Protein AF-A0A379W0C8-F1 (afdb_monomer_lite)

Foldseek 3Di:
DWKFWDQDDPDDDDDPGDIDDDDPPDDDDDDDDDPPPDDDDQQAKDKGKTKIKAFDDPPDPPVPDDDDPDDGDIDIDIDIDIDHHPPLDPCQVVQVVQKDWDWDQDPNDTDIDIAGPGRYKDFDQKDWDDDDNDIDIDGDGDIHD

Radius of gyration: 22.34 Å; chains: 1; bounding box: 50×45×58 Å

Secondary structure (DSSP, 8-state):
-EEEE----SS-------EEEPPTT----------S-SPPPSSS-EEEEEEEEEEPPPPP--TT-TT-------EEEEEEEEE--TTS-S-GGGGGGG-EEEEEEETTEEEEEEE--SSS-EE-SEEEEEETTEEEEEE---EE-

InterPro domains:
  IPR001829 Pili assembly chaperone, bacterial [PR00969] (41-58)
  IPR001829 Pili assembly chaperone, bacterial [PR00969] (70-85)
  IPR001829 Pili assembly chaperone, bacterial [PR00969] (109-124)
  IPR008962 PapD-like superfamily [SSF49354] (24-88)
  IPR013783 Immunoglobulin-like fold [G3DSA:2.60.40.10] (14-85)
  IPR013783 Immunoglobulin-like fold [G3DSA:2.60.40.10] (91-143)
  IPR016147 Pili assembly chaperone, N-terminal [PF00345] (24-88)
  IPR016148 Pili assembly chaperone, C-terminal [PF02753] (114-138)
  IPR018046 Pili assembly chaperone, conserved site [PS00635] (40-57)
  IPR036316 Pili assembly chaperone, C-terminal domain superfamily [SSF49584] (82-133)
  IPR050643 Periplasmic Pilus Chaperone [PTHR30251] (24-136)

pLDDT: mean 76.85, std 18.23, range [27.08, 96.25]

Sequence (145 aa):
MIIRNLVQLRYHLTPLRRFLVSIPKKGQTIKIMYTGSQTLPSDRESVFWFNVLEVPPKANKNENSAAQNTLQLAFRTRIKLFYRPQGLGDLAGEAPAKLTWRMKHEQGKSVVTVNNPTPYFVSFNSIELESTGKNISSTVKWLLR

Organism: Salmonella enterica I (NCBI:txid59201)

Structure (mmCIF, N/CA/C/O backbone):
data_AF-A0A379W0C8-F1
#
_entry.id   AF-A0A379W0C8-F1
#
loop_
_atom_site.group_PDB
_atom_site.id
_atom_site.type_symbol
_atom_site.label_atom_id
_atom_site.label_alt_id
_atom_site.label_comp_id
_atom_site.label_asym_id
_atom_site.label_entity_id
_atom_site.label_seq_id
_atom_site.pdbx_PDB_ins_code
_atom_site.Cartn_x
_atom_site.Cartn_y
_atom_site.Cartn_z
_atom_site.occupancy
_atom_site.B_iso_or_equiv
_atom_site.auth_seq_id
_atom_site.auth_comp_id
_atom_site.auth_asym_id
_atom_site.auth_atom_id
_atom_site.pdbx_PDB_model_num
ATOM 1 N N . MET A 1 1 ? 16.537 6.573 -23.122 1.00 47.91 1 MET A N 1
ATOM 2 C CA . MET A 1 1 ? 15.987 6.682 -21.754 1.00 47.91 1 MET A CA 1
ATOM 3 C C . MET A 1 1 ? 16.280 5.379 -21.035 1.00 47.91 1 MET A C 1
ATOM 5 O O . MET A 1 1 ? 15.886 4.332 -21.537 1.00 47.91 1 MET A O 1
ATOM 9 N N . ILE A 1 2 ? 17.065 5.421 -19.958 1.00 41.88 2 ILE A N 1
ATOM 10 C CA . ILE A 1 2 ? 17.495 4.213 -19.240 1.00 41.88 2 ILE A CA 1
ATOM 11 C C . ILE A 1 2 ? 16.625 4.065 -17.995 1.00 41.88 2 ILE A C 1
ATOM 13 O O . ILE A 1 2 ? 16.642 4.943 -17.133 1.00 41.88 2 ILE A O 1
ATOM 17 N N . ILE A 1 3 ? 15.889 2.958 -17.901 1.00 38.22 3 ILE A N 1
ATOM 18 C CA . ILE A 1 3 ? 15.099 2.604 -16.723 1.00 38.22 3 ILE A CA 1
ATOM 19 C C . ILE A 1 3 ? 15.970 1.765 -15.790 1.00 38.22 3 ILE A C 1
ATOM 21 O O . ILE A 1 3 ? 16.458 0.689 -16.151 1.00 38.22 3 ILE A O 1
ATOM 25 N N . ARG A 1 4 ? 16.174 2.271 -14.573 1.00 39.81 4 ARG A N 1
ATOM 26 C CA . ARG A 1 4 ? 16.800 1.540 -13.470 1.00 39.81 4 ARG A CA 1
ATOM 27 C C . ARG A 1 4 ? 15.706 0.912 -12.610 1.00 39.81 4 ARG A C 1
ATOM 29 O O . ARG A 1 4 ? 14.975 1.633 -11.935 1.00 39.81 4 ARG A O 1
ATOM 36 N N . ASN A 1 5 ? 15.641 -0.418 -12.609 1.00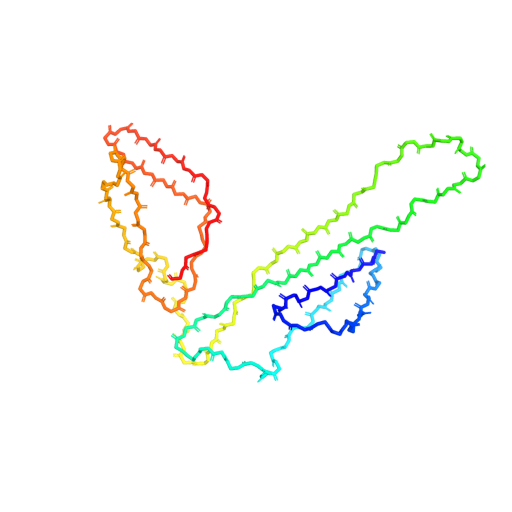 36.88 5 ASN A N 1
ATOM 37 C CA . ASN A 1 5 ? 14.847 -1.191 -11.656 1.00 36.88 5 ASN A CA 1
ATOM 38 C C . ASN A 1 5 ? 15.698 -1.466 -10.412 1.00 36.88 5 ASN A C 1
ATOM 40 O O . ASN A 1 5 ? 16.685 -2.195 -10.477 1.00 36.88 5 ASN A O 1
ATOM 44 N N . LEU A 1 6 ? 15.331 -0.863 -9.282 1.00 38.38 6 LEU A N 1
ATOM 45 C CA . LEU A 1 6 ? 15.904 -1.177 -7.971 1.00 38.38 6 LEU A CA 1
ATOM 46 C C . LEU A 1 6 ? 14.778 -1.697 -7.078 1.00 38.38 6 LEU A C 1
ATOM 48 O O . LEU A 1 6 ? 14.066 -0.928 -6.435 1.00 38.38 6 LEU A O 1
ATOM 52 N N . VAL A 1 7 ? 14.615 -3.016 -7.029 1.00 39.41 7 VAL A N 1
ATOM 53 C CA . VAL A 1 7 ? 13.905 -3.652 -5.917 1.00 39.41 7 VAL A CA 1
ATOM 54 C C . VAL A 1 7 ? 14.900 -3.689 -4.765 1.00 39.41 7 VAL A C 1
ATOM 56 O O . VAL A 1 7 ? 15.760 -4.559 -4.693 1.00 39.41 7 VAL A O 1
ATOM 59 N N . GLN A 1 8 ? 14.852 -2.672 -3.909 1.00 29.88 8 GLN A N 1
ATOM 60 C CA . GLN A 1 8 ? 15.663 -2.646 -2.699 1.00 29.88 8 GLN A CA 1
ATOM 61 C C . GLN A 1 8 ? 14.911 -3.416 -1.615 1.00 29.88 8 GLN A C 1
ATOM 63 O O . GLN A 1 8 ? 14.164 -2.838 -0.827 1.00 29.88 8 GLN A O 1
ATOM 68 N N . LEU A 1 9 ? 15.099 -4.735 -1.604 1.00 33.84 9 LEU A N 1
ATOM 69 C CA . LEU A 1 9 ? 14.974 -5.492 -0.369 1.00 33.84 9 LEU A CA 1
ATOM 70 C C . LEU A 1 9 ? 16.134 -5.063 0.533 1.00 33.84 9 LEU A C 1
ATOM 72 O O . LEU A 1 9 ? 17.265 -4.849 0.087 1.00 33.84 9 LEU A O 1
ATOM 76 N N . ARG A 1 10 ? 15.821 -4.836 1.806 1.00 35.09 10 ARG A N 1
ATOM 77 C CA . ARG A 1 10 ? 16.838 -4.701 2.847 1.00 35.09 10 ARG A CA 1
ATOM 78 C C . ARG A 1 10 ? 17.634 -6.025 2.842 1.00 35.09 10 ARG A C 1
ATOM 80 O O . ARG A 1 10 ? 17.020 -7.059 2.625 1.00 35.09 10 ARG A O 1
ATOM 87 N N . TYR A 1 11 ? 18.950 -5.925 3.057 1.00 34.91 11 TYR A N 1
ATOM 88 C CA . TYR A 1 11 ? 20.005 -6.962 3.127 1.00 34.91 11 TYR A CA 1
ATOM 89 C C . TYR A 1 11 ? 20.475 -7.677 1.826 1.00 34.91 11 TYR A C 1
ATOM 91 O O . TYR A 1 11 ? 19.735 -8.356 1.129 1.00 34.91 11 TYR A O 1
ATOM 99 N N . HIS A 1 12 ? 21.790 -7.514 1.606 1.00 28.47 12 HIS A N 1
ATOM 100 C CA . HIS A 1 12 ? 22.752 -8.101 0.657 1.00 28.47 12 HIS A CA 1
ATOM 101 C C . HIS A 1 12 ? 22.736 -7.712 -0.837 1.00 28.47 12 HIS A C 1
ATOM 103 O O . HIS A 1 12 ? 21.896 -8.087 -1.647 1.00 28.47 12 HIS A O 1
ATOM 109 N N . LEU A 1 13 ? 23.778 -6.938 -1.174 1.00 33.19 13 LEU A N 1
ATOM 110 C CA . LEU A 1 13 ? 24.184 -6.470 -2.491 1.00 33.19 13 LEU A CA 1
ATOM 111 C C . LEU A 1 13 ? 24.828 -7.596 -3.306 1.00 33.19 13 LEU A C 1
ATOM 113 O O . LEU A 1 13 ? 25.965 -7.988 -3.060 1.00 33.19 13 LEU A O 1
ATOM 117 N N . THR A 1 14 ? 24.171 -7.988 -4.387 1.00 27.08 14 THR A N 1
ATOM 118 C CA . THR A 1 14 ? 24.875 -8.319 -5.631 1.00 27.08 14 THR A CA 1
ATOM 119 C C . THR A 1 14 ? 24.006 -7.804 -6.772 1.00 27.08 14 THR A C 1
ATOM 121 O O . THR A 1 14 ? 22.930 -8.349 -7.016 1.00 27.08 14 THR A O 1
ATOM 124 N N . PRO A 1 15 ? 24.351 -6.680 -7.425 1.00 39.81 15 PRO A N 1
ATOM 125 C CA . PRO A 1 15 ? 23.418 -6.075 -8.351 1.00 39.81 15 PRO A CA 1
ATOM 126 C C . PRO A 1 15 ? 23.540 -6.764 -9.712 1.00 39.81 15 PRO A C 1
ATOM 128 O O . PRO A 1 15 ? 24.427 -6.440 -10.498 1.00 39.81 15 PRO A O 1
ATOM 131 N N . LEU A 1 16 ? 22.588 -7.637 -10.049 1.00 38.41 16 LEU A N 1
ATOM 132 C CA . LEU A 1 16 ? 22.249 -7.872 -11.453 1.00 38.41 16 LEU A CA 1
ATOM 133 C C . LEU A 1 16 ? 21.606 -6.581 -11.987 1.00 38.41 16 LEU A C 1
ATOM 135 O O . LEU A 1 16 ? 20.387 -6.413 -11.976 1.00 38.41 16 LEU A O 1
ATOM 139 N N . ARG A 1 17 ? 22.430 -5.605 -12.392 1.00 47.16 17 ARG A N 1
ATOM 140 C CA . ARG A 1 17 ? 21.962 -4.340 -12.981 1.00 47.16 17 ARG A CA 1
ATOM 141 C C . ARG A 1 17 ? 21.433 -4.599 -14.391 1.00 47.16 17 ARG A C 1
ATOM 143 O O . ARG A 1 17 ? 22.137 -4.385 -15.373 1.00 47.16 17 ARG A O 1
ATOM 150 N N . ARG A 1 18 ? 20.183 -5.046 -14.511 1.00 53.00 18 ARG A N 1
ATOM 151 C CA . ARG A 1 18 ? 19.494 -5.083 -15.80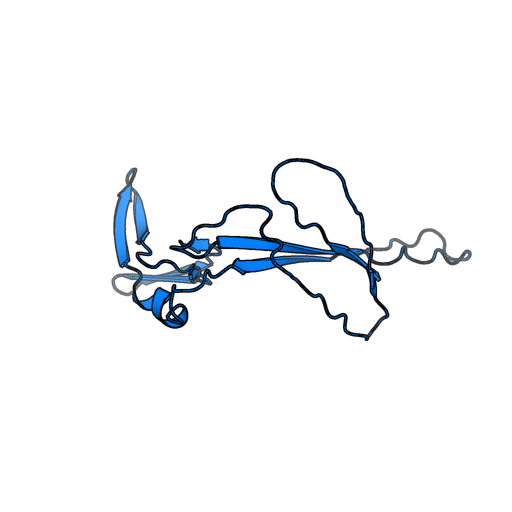6 1.00 53.00 18 ARG A CA 1
ATOM 152 C C . ARG A 1 18 ? 18.987 -3.674 -16.119 1.00 53.00 18 ARG A C 1
ATOM 154 O O . ARG A 1 18 ? 18.016 -3.207 -15.528 1.00 53.00 18 ARG A O 1
ATOM 161 N N . PHE A 1 19 ? 19.671 -2.985 -17.024 1.00 56.25 19 PHE A N 1
ATOM 162 C CA . PHE A 1 19 ? 19.196 -1.725 -17.587 1.00 56.25 19 PHE A CA 1
ATOM 163 C C . PHE A 1 19 ? 18.216 -2.023 -18.720 1.00 56.25 19 PHE A C 1
ATOM 165 O O . PHE A 1 19 ? 18.514 -2.833 -19.596 1.00 56.25 19 PHE A O 1
ATOM 172 N N . LEU A 1 20 ? 17.056 -1.369 -18.703 1.00 60.91 20 LEU A N 1
ATOM 173 C CA . LEU A 1 20 ? 16.136 -1.387 -19.836 1.00 60.91 20 LEU A CA 1
ATOM 174 C C . LEU A 1 20 ? 16.283 -0.074 -20.603 1.00 60.91 20 LEU A C 1
ATOM 176 O O . LEU A 1 20 ? 16.238 1.008 -20.013 1.00 60.91 20 LEU A O 1
ATOM 180 N N . VAL A 1 21 ? 16.491 -0.174 -21.914 1.00 62.09 21 VAL A N 1
ATOM 181 C CA . VAL A 1 21 ? 16.510 0.978 -22.818 1.00 62.09 21 VAL A CA 1
ATOM 182 C C . VAL A 1 21 ? 15.110 1.124 -23.400 1.00 62.09 21 VAL A C 1
ATOM 184 O O . VAL A 1 21 ? 14.641 0.239 -24.112 1.00 62.09 21 VAL A O 1
ATOM 187 N N . SER A 1 22 ? 14.439 2.226 -23.072 1.00 61.94 22 SER A N 1
ATOM 188 C CA . SER A 1 22 ? 13.130 2.560 -23.634 1.00 6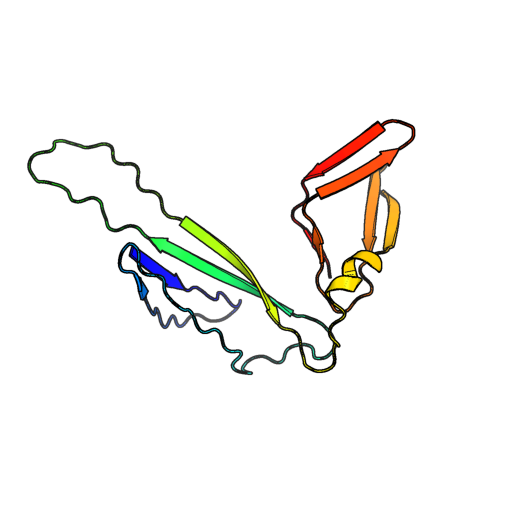1.94 22 SER A CA 1
ATOM 189 C C . SER A 1 22 ? 13.281 3.397 -24.907 1.00 61.94 22 SER A C 1
ATOM 191 O O . SER A 1 22 ? 14.131 4.297 -24.974 1.00 61.94 22 SER A O 1
ATOM 193 N N . ILE A 1 23 ? 12.446 3.087 -25.904 1.00 67.06 23 ILE A N 1
ATOM 194 C CA . ILE A 1 23 ? 12.313 3.826 -27.164 1.00 67.06 23 ILE A CA 1
ATOM 195 C C . ILE A 1 23 ? 11.228 4.896 -26.964 1.00 67.06 23 ILE A C 1
ATOM 197 O O . ILE A 1 23 ? 10.144 4.563 -26.478 1.00 67.06 23 ILE A O 1
ATOM 201 N N . PRO A 1 24 ? 11.468 6.164 -27.347 1.00 64.12 24 PRO A N 1
ATOM 202 C CA . PRO A 1 24 ? 10.473 7.224 -27.219 1.00 64.12 24 PRO A CA 1
ATOM 203 C C . PRO A 1 24 ? 9.121 6.824 -27.821 1.00 64.12 24 PRO A C 1
ATOM 205 O O . PRO A 1 24 ? 9.068 6.253 -28.909 1.00 64.12 24 PRO A O 1
ATOM 208 N N . LYS A 1 25 ? 8.030 7.145 -27.114 1.00 67.56 25 LYS A N 1
ATOM 209 C CA . LYS A 1 25 ? 6.638 6.860 -27.517 1.00 67.56 25 LYS A CA 1
ATOM 210 C C . LYS A 1 25 ? 6.276 5.370 -27.644 1.00 67.56 25 LYS A C 1
ATOM 212 O O . LYS A 1 25 ? 5.197 5.058 -28.137 1.00 67.56 25 LYS A O 1
ATOM 217 N N . LYS A 1 26 ? 7.123 4.447 -27.172 1.00 74.06 26 LYS A N 1
ATOM 218 C CA . LYS A 1 26 ? 6.762 3.033 -27.009 1.00 74.06 26 LYS A CA 1
ATOM 219 C C . LYS A 1 26 ? 6.587 2.703 -25.530 1.00 74.06 26 LYS A C 1
ATOM 221 O O . LYS A 1 26 ? 7.470 2.966 -24.718 1.00 74.06 26 LYS A O 1
ATOM 226 N N . GLY A 1 27 ? 5.441 2.116 -25.191 1.00 72.19 27 GLY A N 1
ATOM 227 C CA . GLY A 1 27 ? 5.221 1.532 -23.871 1.00 72.19 27 GLY A CA 1
ATOM 228 C C . GLY A 1 27 ? 6.151 0.339 -23.642 1.00 72.19 27 GLY A C 1
ATOM 229 O O . GLY A 1 27 ? 6.514 -0.365 -24.585 1.00 72.19 27 GLY A O 1
ATOM 230 N N . GLN A 1 28 ? 6.535 0.110 -22.387 1.00 76.19 28 GLN A N 1
ATOM 231 C CA . GLN A 1 28 ? 7.312 -1.059 -21.988 1.00 76.19 28 GLN A CA 1
ATOM 232 C C . GLN A 1 28 ? 6.540 -1.858 -20.943 1.00 76.19 28 GLN A C 1
ATOM 234 O O . GLN A 1 28 ? 6.187 -1.335 -19.888 1.00 76.19 28 GLN A O 1
ATOM 239 N N . THR A 1 29 ? 6.307 -3.137 -21.228 1.00 82.19 29 THR A N 1
ATOM 240 C CA . THR A 1 29 ? 5.671 -4.056 -20.282 1.00 82.19 29 THR A CA 1
ATOM 241 C C . THR A 1 29 ? 6.703 -4.581 -19.294 1.00 82.19 29 THR A C 1
ATOM 243 O O . THR A 1 29 ? 7.755 -5.089 -19.686 1.00 82.19 29 THR A O 1
ATOM 246 N N . ILE A 1 30 ? 6.390 -4.484 -18.003 1.00 83.88 30 ILE A N 1
ATOM 247 C CA . ILE A 1 30 ? 7.219 -5.001 -16.914 1.00 83.88 30 ILE A CA 1
ATOM 248 C C . ILE A 1 30 ? 6.476 -6.172 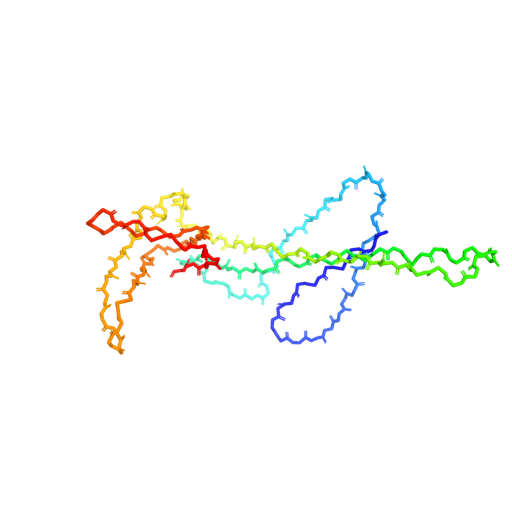-16.275 1.00 83.88 30 ILE A C 1
ATOM 250 O O . ILE A 1 30 ? 5.360 -6.008 -15.789 1.00 83.88 30 ILE A O 1
ATOM 254 N N . LYS A 1 31 ? 7.098 -7.356 -16.268 1.00 84.94 31 LYS A N 1
ATOM 255 C CA . LYS A 1 31 ? 6.567 -8.537 -15.580 1.00 84.94 31 LYS A CA 1
ATOM 256 C C . LYS A 1 31 ? 7.188 -8.632 -14.191 1.00 84.94 31 LYS A C 1
ATOM 258 O O . LYS A 1 31 ? 8.408 -8.688 -14.060 1.00 84.94 31 LYS A O 1
ATOM 263 N N . ILE A 1 32 ? 6.341 -8.666 -13.169 1.00 85.50 32 ILE A N 1
ATOM 264 C CA . ILE A 1 32 ? 6.740 -8.831 -11.771 1.00 85.50 32 ILE A CA 1
ATOM 265 C C . ILE A 1 32 ? 6.247 -10.205 -11.323 1.00 85.50 32 ILE A C 1
ATOM 267 O O . ILE A 1 32 ? 5.091 -10.550 -11.553 1.00 85.50 32 ILE A O 1
ATOM 271 N N . MET A 1 33 ? 7.129 -11.001 -10.722 1.00 86.44 33 MET A N 1
ATOM 272 C CA . MET A 1 33 ? 6.806 -12.335 -10.217 1.00 86.44 33 MET A CA 1
ATOM 273 C C . MET A 1 33 ? 7.374 -12.489 -8.814 1.00 86.44 33 MET A C 1
ATOM 275 O O . MET A 1 33 ? 8.511 -12.096 -8.554 1.00 86.44 33 MET A O 1
ATOM 279 N N . TYR A 1 34 ? 6.578 -13.067 -7.924 1.00 84.88 34 TYR A N 1
ATOM 280 C CA . TYR A 1 34 ? 7.045 -13.487 -6.615 1.00 84.88 34 TYR A CA 1
ATOM 281 C C . TYR A 1 34 ? 7.795 -14.816 -6.755 1.00 84.88 34 TYR A C 1
ATOM 283 O O . TYR A 1 34 ? 7.269 -15.770 -7.321 1.00 84.88 34 TYR A O 1
ATOM 291 N N . THR A 1 35 ? 9.038 -14.860 -6.278 1.00 86.44 35 THR A N 1
ATOM 292 C CA . THR A 1 35 ? 9.956 -15.998 -6.458 1.00 86.44 35 THR A CA 1
ATOM 293 C C . THR A 1 35 ? 9.969 -16.968 -5.279 1.00 86.44 35 THR A C 1
ATOM 295 O O . THR A 1 35 ? 10.707 -17.946 -5.319 1.00 86.44 35 THR A O 1
ATOM 298 N N . GLY A 1 36 ? 9.206 -16.703 -4.212 1.00 83.00 36 GLY A N 1
ATOM 299 C CA . GLY A 1 36 ? 9.165 -17.570 -3.028 1.00 83.00 36 GLY A CA 1
ATOM 300 C C . GLY A 1 36 ? 10.435 -17.560 -2.168 1.00 83.00 36 GLY A C 1
ATOM 301 O O . GLY A 1 36 ? 10.534 -18.350 -1.239 1.00 83.00 36 GLY A O 1
ATOM 302 N N . SER A 1 37 ? 11.404 -16.676 -2.437 1.00 81.81 37 SER A N 1
ATOM 303 C CA . SER A 1 37 ? 12.690 -16.646 -1.719 1.00 81.81 37 SER A CA 1
ATOM 304 C C . SER A 1 37 ? 12.593 -16.167 -0.267 1.00 81.81 37 SER A C 1
ATOM 306 O O . SER A 1 37 ? 13.539 -16.332 0.495 1.00 81.81 37 SER A O 1
ATOM 308 N N . GLN A 1 38 ? 11.482 -15.535 0.111 1.00 84.81 38 GLN A N 1
ATOM 309 C CA . GLN A 1 38 ? 11.215 -15.066 1.466 1.00 84.81 38 GLN A CA 1
ATOM 310 C C . GLN A 1 38 ? 9.818 -15.508 1.871 1.00 84.81 38 GLN A C 1
ATOM 312 O O . GLN A 1 38 ? 8.871 -15.186 1.168 1.00 84.81 38 GLN A O 1
ATOM 317 N N . THR A 1 39 ? 9.670 -16.164 3.019 1.00 89.00 39 THR A N 1
ATOM 318 C CA . THR A 1 39 ? 8.349 -16.501 3.558 1.00 89.00 39 THR A CA 1
ATOM 319 C C . THR A 1 39 ? 7.580 -15.226 3.898 1.00 89.00 39 THR A C 1
ATOM 321 O O . THR A 1 39 ? 8.030 -14.420 4.715 1.00 89.00 39 THR A O 1
ATOM 324 N N . LEU A 1 40 ? 6.423 -15.043 3.264 1.00 91.06 40 LEU A N 1
ATOM 325 C CA . LEU A 1 40 ? 5.504 -13.941 3.541 1.00 91.06 40 LEU A CA 1
ATOM 326 C C . LEU A 1 40 ? 4.355 -14.419 4.439 1.00 91.06 40 LEU A C 1
ATOM 328 O O . LEU A 1 40 ? 3.989 -15.594 4.366 1.00 91.06 40 LEU A O 1
ATOM 332 N N . PRO A 1 41 ? 3.772 -13.532 5.267 1.00 93.00 41 PRO A N 1
ATOM 333 C CA . PRO A 1 41 ? 2.564 -13.841 6.020 1.00 93.00 41 PRO A CA 1
ATOM 334 C C . PRO A 1 41 ? 1.452 -14.378 5.113 1.00 93.00 41 PRO A C 1
ATOM 336 O O . PRO A 1 41 ? 1.201 -13.837 4.034 1.00 93.00 41 PRO A O 1
ATOM 339 N N . SER A 1 42 ? 0.785 -15.438 5.562 1.00 92.75 42 SER A N 1
ATOM 340 C CA . SER A 1 42 ? -0.375 -16.025 4.882 1.00 92.75 42 SER A CA 1
ATOM 341 C C . SER A 1 42 ? -1.702 -15.421 5.344 1.00 92.75 42 SER A C 1
ATOM 343 O O . SER A 1 42 ? -2.712 -15.586 4.670 1.00 92.75 42 SER A O 1
ATOM 345 N N . ASP A 1 43 ? -1.700 -14.705 6.469 1.00 93.94 43 ASP A N 1
ATOM 346 C CA . ASP A 1 43 ? -2.884 -14.155 7.132 1.00 93.94 43 ASP A CA 1
ATOM 347 C C . ASP A 1 43 ? -3.130 -12.667 6.830 1.00 93.94 43 ASP A C 1
ATOM 349 O O . ASP A 1 43 ? -4.127 -12.107 7.285 1.00 93.94 43 ASP A O 1
ATOM 353 N N . ARG A 1 44 ? -2.231 -12.005 6.088 1.00 94.44 44 ARG A N 1
ATOM 354 C CA . ARG A 1 44 ? -2.330 -10.575 5.755 1.00 94.44 44 ARG A CA 1
ATOM 355 C C . ARG A 1 44 ? -1.540 -10.177 4.520 1.00 94.44 44 ARG A C 1
ATOM 357 O O . ARG A 1 44 ? -0.600 -10.857 4.114 1.00 94.44 44 ARG A O 1
ATOM 364 N N . GLU A 1 45 ? -1.891 -9.028 3.953 1.00 94.75 45 GLU A N 1
ATOM 365 C CA . GLU A 1 45 ? -1.130 -8.430 2.863 1.00 94.75 45 GLU A CA 1
ATOM 366 C C . GLU A 1 45 ? 0.292 -8.048 3.299 1.00 94.75 45 GLU A C 1
ATOM 368 O O . GLU A 1 45 ? 0.564 -7.670 4.442 1.00 94.75 45 GLU A O 1
ATOM 373 N N . SER A 1 46 ? 1.209 -8.091 2.337 1.00 92.88 46 SER A N 1
ATOM 374 C CA . SER A 1 46 ? 2.558 -7.535 2.456 1.00 92.88 46 SER A CA 1
ATOM 375 C C . SER A 1 46 ? 2.742 -6.404 1.452 1.00 92.88 46 SER A C 1
ATOM 377 O O . SER A 1 46 ? 2.294 -6.510 0.313 1.00 92.88 46 SER A O 1
ATOM 379 N N . VAL A 1 47 ? 3.413 -5.320 1.849 1.00 91.69 47 VAL A N 1
ATOM 380 C CA . VAL A 1 47 ? 3.656 -4.165 0.973 1.00 91.69 47 VAL A CA 1
ATOM 381 C C . VAL A 1 47 ? 5.124 -4.059 0.577 1.00 91.69 47 VAL A C 1
ATOM 383 O O . VAL A 1 47 ? 6.024 -4.104 1.415 1.00 91.69 47 VAL A O 1
ATOM 386 N N . PHE A 1 48 ? 5.355 -3.846 -0.713 1.00 89.88 48 PHE A N 1
ATOM 387 C CA . PHE A 1 48 ? 6.663 -3.612 -1.310 1.00 89.88 48 PHE A CA 1
ATOM 388 C C . PHE A 1 48 ? 6.663 -2.307 -2.102 1.00 89.88 48 PHE A C 1
ATOM 390 O O . PHE A 1 48 ? 5.616 -1.769 -2.461 1.00 89.88 48 PHE A O 1
ATOM 397 N N . TRP A 1 49 ? 7.855 -1.800 -2.405 1.00 88.50 49 TRP A N 1
ATOM 398 C CA . TRP A 1 49 ? 8.025 -0.629 -3.258 1.00 88.50 49 TRP A CA 1
ATOM 399 C C . TRP A 1 49 ? 8.704 -1.014 -4.561 1.00 88.50 49 TRP A C 1
ATOM 401 O O . TRP A 1 49 ? 9.868 -1.419 -4.578 1.00 88.50 49 TRP A O 1
ATOM 411 N N . PHE A 1 50 ? 8.001 -0.802 -5.663 1.00 88.75 50 PHE A N 1
ATOM 412 C CA . PHE A 1 50 ? 8.589 -0.819 -6.986 1.00 88.75 50 PHE A CA 1
ATOM 413 C C . PHE A 1 50 ? 9.189 0.551 -7.289 1.00 88.75 50 PHE A C 1
ATOM 415 O O . PHE A 1 50 ? 8.491 1.566 -7.261 1.00 88.75 50 PHE A O 1
ATOM 422 N N . ASN A 1 51 ? 10.499 0.589 -7.530 1.00 86.06 51 ASN A N 1
ATOM 423 C CA . ASN A 1 51 ? 11.214 1.822 -7.831 1.00 86.06 51 ASN A CA 1
ATOM 424 C C . ASN A 1 51 ? 11.629 1.822 -9.297 1.00 86.06 51 ASN A C 1
ATOM 426 O O . ASN A 1 51 ? 12.428 0.984 -9.718 1.00 86.06 51 ASN A O 1
ATOM 430 N N . VAL A 1 52 ? 11.146 2.826 -10.017 1.00 86.25 52 VAL A N 1
ATOM 431 C CA . VAL A 1 52 ? 11.535 3.134 -11.388 1.00 86.25 52 VAL A CA 1
ATOM 432 C C . VAL A 1 52 ? 12.308 4.439 -11.347 1.00 86.25 52 VAL A C 1
ATOM 434 O O . VAL A 1 52 ? 11.816 5.442 -10.831 1.00 86.25 52 VAL A O 1
ATOM 437 N N . LEU A 1 53 ? 13.536 4.427 -11.849 1.00 85.81 53 LEU A N 1
ATOM 438 C CA . LEU A 1 53 ? 14.307 5.645 -12.063 1.00 85.81 53 LEU A CA 1
ATOM 439 C C . LEU A 1 53 ? 14.573 5.801 -13.555 1.00 85.81 53 LEU A C 1
ATOM 441 O O . LEU A 1 53 ? 15.230 4.959 -14.169 1.00 85.81 53 LEU A O 1
ATOM 445 N N . GLU A 1 54 ? 14.064 6.894 -14.101 1.00 81.12 54 GLU A N 1
ATOM 446 C CA . GLU A 1 54 ? 14.212 7.293 -15.487 1.00 81.12 54 GLU A CA 1
ATOM 447 C C . GLU A 1 54 ? 15.374 8.267 -15.604 1.00 81.12 54 GLU A C 1
ATOM 449 O O . GLU A 1 54 ? 15.346 9.376 -15.065 1.00 81.12 54 GLU A O 1
ATOM 454 N N . VAL A 1 55 ? 16.419 7.831 -16.302 1.00 80.94 55 VAL A N 1
ATOM 455 C CA . VAL A 1 55 ? 17.591 8.664 -16.558 1.00 80.94 55 VAL A CA 1
ATOM 456 C C . VAL A 1 55 ? 17.535 9.148 -18.009 1.00 80.94 55 VAL A C 1
ATOM 458 O O . VAL A 1 55 ? 17.542 8.307 -18.928 1.00 80.94 55 VAL A O 1
ATOM 461 N N . PRO A 1 56 ? 17.462 10.473 -18.245 1.00 77.62 56 PRO A N 1
ATOM 462 C CA . PRO A 1 56 ? 17.533 11.015 -19.592 1.00 77.62 56 PRO A CA 1
ATOM 463 C C . PRO A 1 56 ? 18.926 10.757 -20.190 1.00 77.62 56 PRO A C 1
ATOM 465 O O . PRO A 1 56 ? 19.910 10.632 -19.454 1.00 77.62 56 PRO A O 1
ATOM 468 N N . PRO A 1 57 ? 19.041 10.650 -21.524 1.00 73.56 57 PRO A N 1
ATOM 469 C CA . PRO A 1 57 ? 20.350 10.716 -22.159 1.00 73.56 57 PRO A CA 1
ATOM 470 C C . PRO A 1 57 ? 21.005 12.065 -21.832 1.00 73.56 57 PRO A C 1
ATOM 472 O O . PRO A 1 57 ? 20.314 13.066 -21.635 1.00 73.56 57 PRO A O 1
ATOM 475 N N . LYS A 1 58 ? 22.340 12.097 -21.773 1.00 74.06 58 LYS A N 1
ATOM 476 C CA . LYS A 1 58 ? 23.068 13.362 -21.623 1.00 74.06 58 LYS A CA 1
ATOM 477 C C . LYS A 1 58 ? 22.689 14.285 -22.783 1.00 74.06 58 LYS A C 1
ATOM 479 O O . LYS A 1 58 ? 22.580 13.816 -23.913 1.00 74.06 58 LYS A O 1
ATOM 484 N N . ALA A 1 59 ? 22.501 15.572 -22.502 1.00 69.38 59 ALA A N 1
ATOM 485 C CA . ALA A 1 59 ? 22.310 16.563 -23.553 1.00 69.38 59 ALA A CA 1
ATOM 486 C C . ALA A 1 59 ? 23.491 16.504 -24.540 1.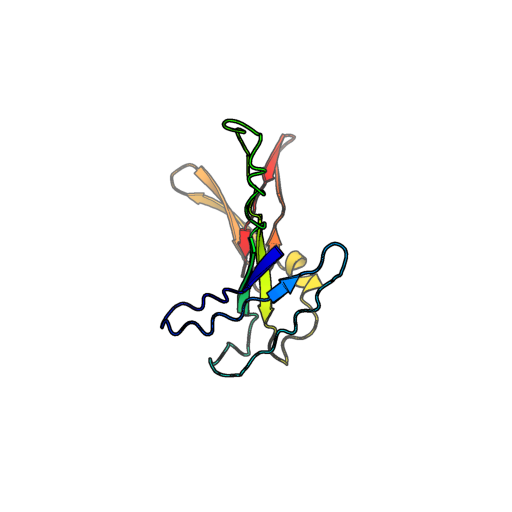00 69.38 59 ALA A C 1
ATOM 488 O O . ALA A 1 59 ? 24.651 16.471 -24.114 1.00 69.38 59 ALA A O 1
ATOM 489 N N . ASN A 1 60 ? 23.192 16.450 -25.840 1.00 62.22 60 ASN A N 1
ATOM 490 C CA . ASN A 1 60 ? 24.214 16.472 -26.880 1.00 62.22 60 ASN A CA 1
ATOM 491 C C . ASN A 1 60 ? 24.934 17.820 -26.806 1.00 62.22 60 ASN A C 1
ATOM 493 O O . ASN A 1 60 ? 24.318 18.868 -26.997 1.00 62.22 60 ASN A O 1
ATOM 497 N N . LYS A 1 61 ? 26.234 17.796 -26.510 1.00 56.62 61 LYS A N 1
ATOM 498 C CA . LYS A 1 61 ? 27.093 18.963 -26.695 1.00 56.62 61 LYS A CA 1
ATOM 499 C C . LYS A 1 61 ? 27.316 19.104 -28.197 1.00 56.62 61 LYS A C 1
ATOM 501 O O . LYS A 1 61 ? 28.226 18.483 -28.729 1.00 56.62 61 LYS A O 1
ATOM 506 N N . ASN A 1 62 ? 26.463 19.846 -28.896 1.00 55.66 62 ASN A N 1
ATOM 507 C CA . ASN A 1 62 ? 26.815 20.259 -30.250 1.00 55.66 62 ASN A CA 1
ATOM 508 C C . ASN A 1 62 ? 28.028 21.193 -30.135 1.00 55.66 62 ASN A C 1
ATOM 510 O O . ASN A 1 62 ? 28.007 22.140 -29.349 1.00 55.66 62 ASN A O 1
ATOM 514 N N . GLU A 1 63 ? 29.083 20.902 -30.895 1.00 51.78 63 GLU A N 1
ATOM 515 C CA . GLU A 1 63 ? 30.419 21.517 -30.795 1.00 51.78 63 GLU A CA 1
ATOM 516 C C . GLU A 1 63 ? 30.453 23.033 -31.085 1.00 51.78 63 GLU A C 1
ATOM 518 O O . GLU A 1 63 ? 31.476 23.673 -30.881 1.00 51.78 63 GLU A O 1
ATOM 523 N N . ASN A 1 64 ? 29.315 23.639 -31.447 1.00 53.34 64 ASN A N 1
ATOM 524 C CA . ASN A 1 64 ? 29.184 25.066 -31.765 1.00 53.34 64 ASN A CA 1
ATOM 525 C C . ASN A 1 64 ? 28.336 25.860 -30.757 1.00 53.34 64 ASN A C 1
ATOM 527 O O . ASN A 1 64 ? 27.816 26.925 -31.081 1.00 53.34 64 ASN A O 1
ATOM 531 N N . SER A 1 65 ? 28.128 25.361 -29.539 1.00 52.88 65 SER A N 1
ATOM 532 C CA . SER A 1 65 ? 27.372 26.094 -28.516 1.00 52.88 65 SER A CA 1
ATOM 533 C C . SER A 1 65 ? 28.183 26.232 -27.237 1.00 52.88 65 SER A C 1
ATOM 535 O O . SER A 1 65 ? 28.209 25.339 -26.390 1.00 52.88 65 SER A O 1
ATOM 537 N N . ALA A 1 66 ? 28.849 27.381 -27.112 1.00 54.28 66 ALA A N 1
ATOM 538 C CA . ALA A 1 66 ? 29.444 27.852 -25.872 1.00 54.28 66 ALA A CA 1
ATOM 539 C C . ALA A 1 66 ? 28.447 27.685 -24.707 1.00 54.28 66 ALA A C 1
ATOM 541 O O . ALA A 1 66 ? 27.305 28.124 -24.801 1.00 54.28 66 ALA A O 1
ATOM 542 N N . ALA A 1 67 ? 28.887 26.994 -23.650 1.00 60.19 67 ALA A N 1
ATOM 543 C CA . ALA A 1 67 ? 28.269 26.904 -22.322 1.00 60.19 67 ALA A CA 1
ATOM 544 C C . ALA A 1 67 ? 26.730 27.047 -22.272 1.00 60.19 67 ALA A C 1
ATOM 546 O O . ALA A 1 67 ? 26.195 28.004 -21.715 1.00 60.19 67 ALA A O 1
ATOM 547 N N . GLN A 1 68 ? 25.992 26.074 -22.813 1.00 62.88 68 GLN A N 1
ATOM 548 C CA . GLN A 1 68 ? 24.549 26.014 -22.575 1.00 62.88 68 GLN A CA 1
ATOM 549 C C . GLN A 1 68 ? 24.273 25.590 -21.124 1.00 62.88 68 GLN A C 1
ATOM 551 O O . GLN A 1 68 ? 24.606 24.477 -20.713 1.00 62.88 68 GLN A O 1
ATOM 556 N N . ASN A 1 69 ? 23.626 26.467 -20.353 1.00 73.69 69 ASN A N 1
ATOM 557 C CA . ASN A 1 69 ? 23.046 26.132 -19.053 1.00 73.69 69 ASN A CA 1
ATOM 558 C C . ASN A 1 69 ? 21.868 25.171 -19.260 1.00 73.69 69 ASN A C 1
ATOM 560 O O . ASN A 1 69 ? 20.738 25.593 -19.493 1.00 73.69 69 ASN A O 1
ATOM 564 N N . THR A 1 70 ? 22.129 23.866 -19.211 1.00 72.62 70 THR A N 1
ATOM 565 C CA . THR A 1 70 ? 21.087 22.849 -19.397 1.00 72.62 70 THR A CA 1
ATOM 566 C C . THR A 1 70 ? 20.547 22.351 -18.061 1.00 72.62 70 THR A C 1
ATOM 568 O O . THR A 1 70 ? 21.314 21.858 -17.233 1.00 72.62 70 THR A O 1
ATOM 571 N N . LEU A 1 71 ? 19.224 22.376 -17.890 1.00 78.56 71 LEU A N 1
ATOM 572 C CA . LEU A 1 71 ? 18.532 21.654 -16.823 1.00 78.56 71 LEU A CA 1
ATOM 573 C C . LEU A 1 71 ? 18.178 20.244 -17.312 1.00 78.56 71 LEU A C 1
ATOM 575 O O . LEU A 1 71 ? 17.433 20.083 -18.275 1.00 78.56 71 LEU A O 1
ATOM 579 N N . GLN A 1 72 ? 18.702 19.220 -16.640 1.00 78.75 72 GLN A N 1
ATOM 580 C CA . GLN A 1 72 ? 18.331 17.825 -16.889 1.00 78.75 72 GLN A CA 1
ATOM 581 C C . GLN A 1 72 ? 17.450 17.319 -15.748 1.00 78.75 72 GLN A C 1
ATOM 583 O O . GLN A 1 72 ? 17.838 17.373 -14.583 1.00 78.75 72 GLN A O 1
ATOM 588 N N . LEU A 1 73 ? 16.270 16.807 -16.094 1.00 81.25 73 LEU A N 1
ATOM 589 C CA . LEU A 1 73 ? 15.315 16.248 -15.141 1.00 81.25 73 LEU A CA 1
ATOM 590 C C . LEU A 1 73 ? 15.394 14.720 -15.167 1.00 81.25 73 LEU A C 1
ATOM 592 O O . LEU A 1 73 ? 15.306 14.106 -16.229 1.00 81.25 73 LEU A O 1
ATOM 596 N N . ALA A 1 74 ? 15.539 14.108 -13.995 1.00 84.19 74 ALA A N 1
ATOM 597 C CA . ALA A 1 74 ? 15.417 12.666 -13.814 1.00 84.19 74 ALA A CA 1
ATOM 598 C C . ALA A 1 74 ? 14.195 12.375 -12.945 1.00 84.19 74 ALA A C 1
ATOM 600 O O . ALA A 1 74 ? 14.020 12.983 -11.887 1.00 84.19 74 ALA A O 1
ATOM 601 N N . PHE A 1 75 ? 13.365 11.427 -13.373 1.00 86.06 75 PHE A N 1
ATOM 602 C CA . PHE A 1 75 ? 12.130 11.093 -12.674 1.00 86.06 75 PHE A CA 1
ATOM 603 C C . PHE A 1 75 ? 12.302 9.799 -11.892 1.00 86.06 75 PHE A C 1
ATOM 605 O O . PHE A 1 75 ? 12.768 8.785 -12.414 1.00 86.06 75 PHE A O 1
ATOM 612 N N . ARG A 1 76 ? 11.927 9.832 -10.611 1.00 89.31 76 ARG A N 1
ATOM 613 C CA . ARG A 1 76 ? 11.851 8.639 -9.770 1.00 89.31 76 ARG A CA 1
ATOM 614 C C . ARG A 1 76 ? 10.404 8.370 -9.404 1.00 89.31 76 ARG A C 1
ATOM 616 O O . ARG A 1 76 ? 9.824 9.089 -8.596 1.00 89.31 76 ARG A O 1
ATOM 623 N N . THR A 1 77 ? 9.879 7.265 -9.903 1.00 88.81 77 THR A N 1
ATOM 624 C CA . THR A 1 77 ? 8.549 6.773 -9.558 1.00 88.81 77 THR A CA 1
ATOM 625 C C . THR A 1 77 ? 8.680 5.677 -8.507 1.00 88.81 77 THR A C 1
ATOM 627 O O . THR A 1 77 ? 9.478 4.748 -8.645 1.00 88.81 77 THR A O 1
ATOM 630 N N . ARG A 1 78 ? 7.909 5.793 -7.421 1.00 90.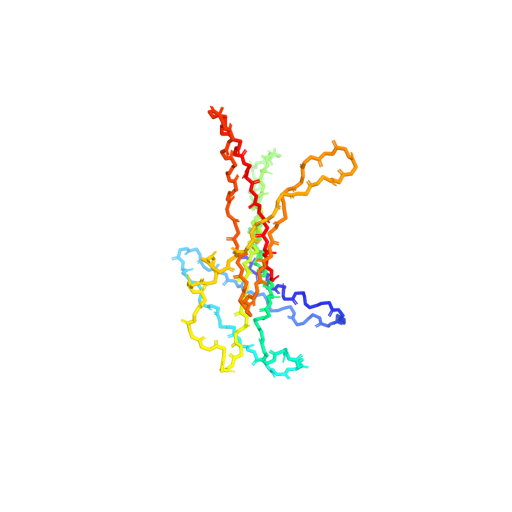50 78 ARG A N 1
ATOM 631 C CA . ARG A 1 78 ? 7.776 4.752 -6.394 1.00 90.50 78 ARG A CA 1
ATOM 632 C C . ARG A 1 78 ? 6.328 4.297 -6.332 1.00 90.50 78 ARG A C 1
ATOM 634 O O . ARG A 1 78 ? 5.458 5.088 -5.979 1.00 90.50 78 ARG A O 1
ATOM 641 N N . ILE A 1 79 ? 6.091 3.033 -6.648 1.00 90.94 79 ILE A N 1
ATOM 642 C CA . ILE A 1 79 ? 4.756 2.433 -6.696 1.00 90.94 79 ILE A CA 1
ATOM 643 C C . ILE A 1 79 ? 4.662 1.399 -5.575 1.00 90.94 79 ILE A C 1
ATOM 645 O O . ILE A 1 79 ? 5.577 0.590 -5.408 1.00 90.94 79 ILE A O 1
ATOM 649 N N . LYS A 1 80 ? 3.585 1.437 -4.783 1.00 91.00 80 LYS A N 1
ATOM 650 C CA . LYS A 1 80 ? 3.305 0.389 -3.793 1.00 91.00 80 LYS A CA 1
ATOM 651 C C . LYS A 1 80 ? 2.838 -0.863 -4.528 1.00 91.00 80 LYS A C 1
ATOM 653 O O . LYS A 1 80 ? 1.954 -0.777 -5.374 1.00 91.00 80 LYS A O 1
ATOM 658 N N . LEU A 1 81 ? 3.415 -2.005 -4.188 1.00 91.75 81 LEU A N 1
ATOM 659 C CA . LEU A 1 81 ? 2.960 -3.317 -4.627 1.00 91.75 81 LEU A CA 1
ATOM 660 C C . LEU A 1 81 ? 2.432 -4.068 -3.412 1.00 91.75 81 LEU A C 1
ATOM 662 O O . LEU A 1 81 ? 3.162 -4.235 -2.436 1.00 91.75 81 LEU A O 1
ATOM 666 N N . PHE A 1 82 ? 1.187 -4.521 -3.482 1.00 92.19 82 PHE A N 1
ATOM 667 C CA . PHE A 1 82 ? 0.569 -5.323 -2.436 1.00 92.19 82 PHE A CA 1
ATOM 668 C C . PHE A 1 82 ? 0.609 -6.789 -2.851 1.00 92.19 82 PHE A C 1
ATOM 670 O O . PHE A 1 82 ? 0.045 -7.170 -3.875 1.00 92.19 82 PHE A O 1
ATOM 677 N N . TYR A 1 83 ? 1.316 -7.601 -2.074 1.00 91.94 83 TYR A N 1
ATOM 678 C CA . TYR A 1 83 ? 1.232 -9.048 -2.163 1.00 91.94 83 TYR A CA 1
ATOM 679 C C . TYR A 1 83 ? 0.068 -9.509 -1.294 1.00 91.94 83 TYR A C 1
ATOM 681 O O . TYR A 1 83 ? 0.066 -9.267 -0.084 1.00 91.94 83 TYR A O 1
ATOM 689 N N . ARG A 1 84 ? -0.899 -10.181 -1.916 1.00 93.06 84 ARG A N 1
ATOM 690 C CA . ARG A 1 84 ? -2.067 -10.748 -1.248 1.00 93.06 84 ARG A CA 1
ATOM 691 C C . ARG A 1 84 ? -1.945 -12.271 -1.252 1.00 93.06 84 ARG A C 1
ATOM 693 O O . ARG A 1 84 ? -1.953 -12.853 -2.340 1.00 93.06 84 ARG A O 1
ATOM 700 N N . PRO A 1 85 ? -1.794 -12.921 -0.086 1.00 92.25 85 PRO A N 1
ATOM 701 C CA . PRO A 1 85 ? -1.759 -14.373 -0.032 1.00 92.25 85 PRO A CA 1
ATOM 702 C C . PRO A 1 85 ? -3.128 -14.951 -0.409 1.00 92.25 85 PRO A C 1
ATOM 704 O O . PRO A 1 85 ? -4.168 -14.295 -0.293 1.00 92.25 85 PRO A O 1
ATOM 707 N N . GLN A 1 86 ? -3.123 -16.197 -0.873 1.00 88.56 86 GLN A N 1
ATOM 708 C CA . GLN A 1 86 ? -4.359 -16.927 -1.137 1.00 88.56 86 GLN A CA 1
ATOM 709 C C . GLN A 1 86 ? -5.136 -17.128 0.173 1.00 88.56 86 GLN A C 1
ATOM 711 O O . GLN A 1 86 ? -4.539 -17.351 1.221 1.00 88.56 86 GLN A O 1
ATOM 716 N N . GLY A 1 87 ? -6.466 -17.042 0.109 1.00 87.75 87 GLY A N 1
ATOM 717 C CA . GLY A 1 87 ? -7.347 -17.247 1.266 1.00 87.75 87 GLY A CA 1
ATOM 718 C C . GLY A 1 87 ? -7.780 -15.977 2.007 1.00 87.75 87 GLY A C 1
ATOM 719 O O . GLY A 1 87 ? -8.696 -16.056 2.817 1.00 87.75 87 GLY A O 1
ATOM 720 N N . LEU A 1 88 ? -7.222 -14.798 1.696 1.00 88.94 88 LEU A N 1
ATOM 721 C CA . LEU A 1 88 ? -7.656 -13.533 2.316 1.00 88.94 88 LEU A CA 1
ATOM 722 C C . LEU A 1 88 ? -9.085 -13.096 1.919 1.00 88.94 88 LEU A C 1
ATOM 724 O O . LEU A 1 88 ? -9.667 -12.227 2.571 1.00 88.94 88 LEU A O 1
ATOM 728 N N . GLY A 1 89 ? -9.643 -13.687 0.856 1.00 83.56 89 GLY A N 1
ATOM 729 C CA . GLY A 1 89 ? -10.856 -13.219 0.178 1.00 83.56 89 GLY A CA 1
ATOM 730 C C . GLY A 1 89 ? -10.586 -12.014 -0.731 1.00 83.56 89 GLY A C 1
ATOM 731 O O . GLY A 1 89 ? -9.449 -11.552 -0.846 1.00 83.56 89 GLY A O 1
ATOM 732 N N . ASP A 1 90 ? -11.631 -11.502 -1.383 1.00 80.44 90 ASP A N 1
ATOM 733 C CA . ASP A 1 90 ? -11.566 -10.253 -2.156 1.00 80.44 90 ASP A CA 1
ATOM 734 C C . ASP A 1 90 ? -12.407 -9.156 -1.496 1.00 80.44 90 ASP A C 1
ATOM 736 O O . ASP A 1 90 ? -13.374 -8.643 -2.046 1.00 80.44 90 ASP A O 1
ATOM 740 N N . LEU A 1 91 ? -12.051 -8.834 -0.251 1.00 87.56 91 LEU A N 1
ATOM 741 C CA . LEU A 1 91 ? -12.771 -7.864 0.586 1.00 87.56 91 LEU A CA 1
ATOM 742 C C . LEU A 1 91 ? -11.953 -6.586 0.815 1.00 87.56 91 LEU A C 1
ATOM 744 O O . LEU A 1 91 ? -12.265 -5.785 1.695 1.00 87.56 91 LEU A O 1
ATOM 748 N N . ALA A 1 92 ? -10.896 -6.379 0.023 1.00 91.50 92 ALA A N 1
ATOM 749 C CA . ALA A 1 92 ? -10.014 -5.221 0.150 1.00 91.50 92 ALA A CA 1
ATOM 750 C C . ALA A 1 92 ? -10.772 -3.893 -0.011 1.00 91.50 92 ALA A C 1
ATOM 752 O O . ALA A 1 92 ? -10.475 -2.926 0.687 1.00 91.50 92 ALA A O 1
ATOM 753 N N . GLY A 1 93 ? -11.780 -3.862 -0.891 1.00 92.62 93 GLY A N 1
ATOM 754 C CA . GLY A 1 93 ? -12.641 -2.694 -1.093 1.00 92.62 93 GLY A CA 1
ATOM 755 C C . GLY A 1 93 ? -13.487 -2.331 0.132 1.00 92.62 93 GLY A C 1
ATOM 756 O O . GLY A 1 93 ? -13.844 -1.171 0.303 1.00 92.62 93 GLY A O 1
ATOM 757 N N . GLU A 1 94 ? -13.753 -3.289 1.021 1.00 94.38 94 GLU A N 1
ATOM 758 C CA . GLU A 1 94 ? -14.512 -3.066 2.256 1.00 94.38 94 GLU A CA 1
ATOM 759 C C . GLU A 1 94 ? -13.630 -2.634 3.431 1.00 94.38 94 GLU A C 1
ATOM 761 O O . GLU A 1 94 ? -14.140 -2.162 4.449 1.00 94.38 94 GLU A O 1
ATOM 766 N N . ALA A 1 95 ? -12.309 -2.806 3.328 1.00 94.75 95 ALA A N 1
ATOM 767 C CA . ALA A 1 95 ? -11.387 -2.513 4.420 1.00 94.75 95 ALA A CA 1
ATOM 768 C C . ALA A 1 95 ? -11.487 -1.069 4.948 1.00 94.75 95 ALA A C 1
ATOM 770 O O . ALA A 1 95 ? -11.526 -0.904 6.170 1.00 94.75 95 ALA A O 1
ATOM 771 N N . PRO A 1 96 ? -11.617 -0.027 4.095 1.00 94.38 96 PRO A N 1
ATOM 772 C CA . PRO A 1 96 ? -11.789 1.346 4.567 1.00 94.38 96 PRO A CA 1
ATOM 773 C C . PRO A 1 96 ? -13.021 1.541 5.461 1.00 94.38 96 PRO A C 1
ATOM 775 O O . PRO A 1 96 ? -12.958 2.297 6.427 1.00 94.38 96 PRO A O 1
ATOM 778 N N . ALA A 1 97 ? -14.123 0.836 5.185 1.00 94.38 97 ALA A N 1
ATOM 779 C CA . ALA A 1 97 ? -15.357 0.946 5.965 1.00 94.38 97 ALA A CA 1
ATOM 780 C C . ALA A 1 97 ? -15.249 0.285 7.351 1.00 94.38 97 ALA A C 1
ATOM 782 O O . ALA A 1 97 ? -16.006 0.616 8.258 1.00 94.38 97 ALA A O 1
ATOM 783 N N . LYS A 1 98 ? -14.294 -0.636 7.533 1.00 95.56 98 LYS A N 1
ATOM 784 C CA . LYS A 1 98 ? -14.056 -1.358 8.795 1.00 95.56 98 LYS A CA 1
ATOM 785 C C . LYS A 1 98 ? -13.065 -0.637 9.714 1.00 95.56 98 LYS A C 1
ATOM 787 O O . LYS A 1 98 ? -12.767 -1.127 10.803 1.00 95.56 98 LYS A O 1
ATOM 792 N N . LEU A 1 99 ? -12.535 0.511 9.289 1.00 95.25 99 LEU A N 1
ATOM 793 C CA . LEU A 1 99 ? -11.630 1.319 10.096 1.00 95.25 99 LEU A CA 1
ATOM 794 C C . LEU A 1 99 ? -12.349 1.910 11.307 1.00 95.25 99 LEU A C 1
ATOM 796 O O . LEU A 1 99 ? -13.432 2.480 11.199 1.00 95.25 99 LEU A O 1
ATOM 800 N N . THR A 1 100 ? -11.701 1.839 12.464 1.00 94.62 100 THR A N 1
ATOM 801 C CA . THR A 1 100 ? -12.226 2.412 13.708 1.00 94.62 100 THR A CA 1
ATOM 802 C C . THR A 1 100 ? -11.397 3.618 14.123 1.00 94.62 100 THR A C 1
ATOM 804 O O . THR A 1 100 ? -10.172 3.515 14.224 1.00 94.62 100 THR A O 1
ATOM 807 N N . TRP A 1 101 ? -12.061 4.736 14.406 1.00 92.19 101 TRP A N 1
ATOM 808 C CA . TRP A 1 101 ? -11.436 6.006 14.770 1.00 92.19 101 TRP A CA 1
ATOM 809 C C . TRP A 1 101 ? -11.662 6.304 16.248 1.00 92.19 101 TRP A C 1
ATOM 811 O O . TRP A 1 101 ? -12.733 6.039 16.789 1.00 92.19 101 TRP A O 1
ATOM 821 N N . ARG A 1 102 ? -10.649 6.850 16.918 1.00 90.25 102 ARG A N 1
ATOM 822 C CA . ARG A 1 102 ? -10.742 7.301 18.310 1.00 90.25 102 ARG A CA 1
ATOM 823 C C . ARG A 1 102 ? -10.016 8.621 18.477 1.00 90.25 102 ARG A C 1
ATOM 825 O O . ARG A 1 102 ? -8.924 8.792 17.939 1.00 90.25 102 ARG A O 1
ATOM 832 N N . MET A 1 103 ? -10.600 9.515 19.264 1.00 88.25 103 MET A N 1
ATOM 833 C CA . MET A 1 103 ? -9.925 10.713 19.742 1.00 88.25 103 MET A CA 1
ATOM 834 C C . MET A 1 103 ? -9.297 10.411 21.102 1.00 88.25 103 MET A C 1
ATOM 836 O O . MET A 1 103 ? -9.936 9.823 21.973 1.00 88.25 103 MET A O 1
ATOM 840 N N . LYS A 1 104 ? -8.032 10.779 21.268 1.00 87.25 104 LYS A N 1
ATOM 841 C CA . LYS A 1 104 ? -7.275 10.665 22.512 1.00 87.25 104 LYS A CA 1
ATOM 842 C C . LYS A 1 104 ? -6.674 12.014 22.862 1.00 87.25 104 LYS A C 1
ATOM 844 O O . LYS A 1 104 ? -6.444 12.837 21.983 1.00 87.25 104 LYS A O 1
ATOM 849 N N . HIS A 1 105 ? -6.375 12.211 24.137 1.00 86.81 105 HIS A N 1
ATOM 850 C CA . HIS A 1 105 ? -5.540 13.316 24.581 1.00 86.81 105 HIS A CA 1
ATOM 851 C C . HIS A 1 105 ? -4.156 12.773 24.920 1.00 86.81 105 HIS A C 1
ATOM 853 O O . HIS A 1 105 ? -4.011 11.969 25.837 1.00 86.81 105 HIS A O 1
ATOM 859 N N . GLU A 1 106 ? -3.143 13.202 24.175 1.00 86.75 106 GLU A N 1
ATOM 860 C CA . GLU A 1 106 ? -1.746 12.847 24.416 1.00 86.75 106 GLU A CA 1
ATOM 861 C C . GLU A 1 106 ? -0.931 14.132 24.551 1.00 86.75 106 GLU A C 1
ATOM 863 O O . GLU A 1 106 ? -1.021 15.026 23.710 1.00 86.75 106 GLU A O 1
ATOM 868 N N . GLN A 1 107 ? -0.157 14.250 25.636 1.00 84.88 107 GLN A N 1
ATOM 869 C CA . GLN A 1 107 ? 0.709 15.412 25.899 1.00 84.88 107 GLN A CA 1
ATOM 870 C C . GLN A 1 107 ? -0.026 16.768 25.800 1.00 84.88 107 GLN A C 1
ATOM 872 O O . GLN A 1 107 ? 0.494 17.737 25.248 1.00 84.88 107 GLN A O 1
ATOM 877 N N . GLY A 1 108 ? -1.269 16.832 26.293 1.00 86.69 108 GLY A N 1
ATOM 878 C CA . GLY A 1 108 ? -2.096 18.045 26.253 1.00 86.69 108 GLY A CA 1
ATOM 879 C C . GLY A 1 108 ? -2.673 18.395 24.874 1.00 86.69 108 GLY A C 1
ATOM 880 O O . GLY A 1 108 ? -3.279 19.452 24.726 1.00 86.69 108 GLY A O 1
ATOM 881 N N . LYS A 1 109 ? -2.519 17.527 23.865 1.00 85.94 109 LYS A N 1
ATOM 882 C CA . LYS A 1 109 ? -3.062 17.711 22.511 1.00 85.94 109 LYS A CA 1
ATOM 883 C C . LYS A 1 109 ? -4.111 16.652 22.196 1.00 85.94 109 LYS A C 1
ATOM 885 O O . LYS A 1 109 ? -3.965 15.494 22.581 1.00 85.94 109 LYS A O 1
ATOM 890 N N . SER A 1 110 ? -5.149 17.039 21.458 1.00 84.19 110 SER A N 1
ATOM 891 C CA . SER A 1 110 ? -6.087 16.082 20.868 1.00 84.19 110 SER A CA 1
ATOM 892 C C . SER A 1 110 ? -5.422 15.375 19.686 1.00 84.19 110 SER A C 1
ATOM 894 O O . SER A 1 110 ? -4.957 16.021 18.748 1.00 84.19 110 SER A O 1
ATOM 896 N N . VAL A 1 111 ? -5.386 14.048 19.731 1.00 86.12 111 VAL A N 1
ATOM 897 C CA . VAL A 1 111 ? -4.828 13.168 18.704 1.00 86.12 111 VAL A CA 1
ATOM 898 C C . VAL A 1 111 ? -5.933 12.253 18.204 1.00 86.12 111 VAL A C 1
ATOM 900 O O . VAL A 1 111 ? -6.644 11.625 18.987 1.00 86.12 111 VAL A O 1
ATOM 903 N N . VAL A 1 112 ? -6.070 12.152 16.886 1.00 86.81 112 VAL A N 1
ATOM 904 C CA . VAL A 1 112 ? -6.965 11.181 16.256 1.00 86.81 112 VAL A CA 1
ATOM 905 C C . VAL A 1 112 ? -6.153 9.955 15.872 1.00 86.81 112 VAL A C 1
ATOM 907 O O . VAL A 1 112 ? -5.193 10.039 15.110 1.00 86.81 112 VAL A O 1
ATOM 910 N N . THR A 1 113 ? -6.549 8.806 16.407 1.00 87.94 113 THR A N 1
ATOM 911 C CA . THR A 1 113 ? -5.957 7.505 16.103 1.00 87.94 113 THR A CA 1
ATOM 912 C C . THR A 1 113 ? -6.931 6.683 15.277 1.00 87.94 113 THR A C 1
ATOM 914 O O . THR A 1 113 ? -8.108 6.582 15.628 1.00 87.94 113 THR A O 1
ATOM 917 N N . VAL A 1 114 ? -6.429 6.059 14.219 1.00 92.12 114 VAL A N 1
ATOM 918 C CA . VAL A 1 114 ? -7.171 5.118 13.384 1.00 92.12 114 VAL A CA 1
ATOM 919 C C . VAL A 1 114 ? -6.607 3.713 13.579 1.00 92.12 114 VAL A C 1
ATOM 921 O O . VAL A 1 114 ? -5.394 3.521 13.629 1.00 92.12 114 VAL A O 1
ATOM 924 N N . ASN A 1 115 ? -7.490 2.733 13.713 1.00 93.56 115 ASN A N 1
ATOM 925 C CA . ASN A 1 115 ? -7.145 1.323 13.812 1.00 93.56 115 ASN A CA 1
ATOM 926 C C . ASN A 1 115 ? -7.766 0.577 12.633 1.00 93.56 115 ASN A C 1
ATOM 928 O O . ASN A 1 115 ? -8.961 0.723 12.366 1.00 93.56 115 ASN A O 1
ATOM 932 N N . ASN A 1 116 ? -6.949 -0.222 11.952 1.00 95.56 116 ASN A N 1
ATOM 933 C CA . ASN A 1 116 ? -7.380 -1.102 10.882 1.00 95.56 116 ASN A CA 1
ATOM 934 C C . ASN A 1 116 ? -7.411 -2.545 11.400 1.00 95.56 116 ASN A C 1
ATOM 936 O O . ASN A 1 116 ? -6.360 -3.131 11.640 1.00 95.56 116 ASN A O 1
ATOM 940 N N . PRO A 1 117 ? -8.600 -3.127 11.617 1.00 94.88 117 PRO A N 1
ATOM 941 C CA . PRO A 1 117 ? -8.713 -4.511 12.063 1.00 94.88 117 PRO A CA 1
ATOM 942 C C . PRO A 1 117 ? -8.568 -5.518 10.911 1.00 94.88 117 PRO A C 1
ATOM 944 O O . PRO A 1 117 ? -8.653 -6.722 11.141 1.00 94.88 117 PRO A O 1
ATOM 947 N N . THR A 1 118 ? -8.420 -5.053 9.667 1.00 95.38 118 THR A N 1
ATOM 948 C CA . THR A 1 118 ? -8.463 -5.911 8.481 1.00 95.38 118 THR A CA 1
ATOM 949 C C . THR A 1 118 ? -7.069 -6.389 8.069 1.00 95.38 118 THR A C 1
ATOM 951 O O . THR A 1 118 ? -6.072 -5.733 8.364 1.00 95.38 118 THR A O 1
ATOM 954 N N . PRO A 1 119 ? -6.966 -7.512 7.339 1.00 95.81 119 PRO A N 1
ATOM 955 C CA . PRO A 1 119 ? -5.681 -8.010 6.856 1.00 95.81 119 PRO A CA 1
ATOM 956 C C . PRO A 1 119 ? -5.172 -7.257 5.606 1.00 95.81 119 PRO A C 1
ATOM 958 O O . PRO A 1 119 ? -4.166 -7.658 5.019 1.00 95.81 119 PRO A O 1
ATOM 961 N N . TYR A 1 120 ? -5.851 -6.178 5.197 1.00 96.25 120 TYR A N 1
ATOM 962 C CA . TYR A 1 120 ? -5.572 -5.389 3.996 1.00 96.25 120 TYR A CA 1
ATOM 963 C C . TYR A 1 120 ? -4.968 -4.037 4.347 1.00 96.25 120 TYR A C 1
ATOM 965 O O . TYR A 1 120 ? -5.312 -3.440 5.364 1.00 96.25 120 TYR A O 1
ATOM 973 N N . PHE A 1 121 ? -4.120 -3.502 3.475 1.00 95.25 121 PHE A N 1
ATOM 974 C CA . PHE A 1 121 ? -3.631 -2.139 3.634 1.00 95.25 121 PHE A CA 1
ATOM 975 C C . PHE A 1 121 ? -4.638 -1.098 3.130 1.00 95.25 121 PHE A C 1
ATOM 977 O O . PHE A 1 121 ? -5.166 -1.211 2.026 1.00 95.25 121 PHE A O 1
ATOM 984 N N . VAL A 1 122 ? -4.801 -0.003 3.877 1.00 94.12 122 VAL A N 1
ATOM 985 C CA . VAL A 1 122 ? -5.596 1.161 3.453 1.00 94.12 122 VAL A CA 1
ATOM 986 C C . VAL A 1 122 ? -4.682 2.366 3.238 1.00 94.12 122 VAL A C 1
ATOM 988 O O . VAL A 1 122 ? -3.886 2.734 4.104 1.00 94.12 122 VAL A O 1
ATOM 991 N N . SER A 1 123 ? -4.761 2.980 2.054 1.00 91.31 123 SER A N 1
ATOM 992 C CA . SER A 1 123 ? -4.057 4.233 1.751 1.00 91.31 123 SER A CA 1
ATOM 993 C C . SER A 1 123 ? -5.009 5.412 1.899 1.00 91.31 123 SER A C 1
ATOM 995 O O . SER A 1 123 ? -6.068 5.421 1.282 1.00 91.31 123 SER A O 1
ATOM 997 N N . PHE A 1 124 ? -4.598 6.421 2.662 1.00 89.00 124 PHE A N 1
ATOM 998 C CA . PHE A 1 124 ? -5.340 7.674 2.783 1.00 89.00 124 PHE A CA 1
ATOM 999 C C . PHE A 1 124 ? -4.805 8.706 1.794 1.00 89.00 124 PHE A C 1
ATOM 1001 O O . PHE A 1 124 ? -3.606 8.730 1.499 1.00 89.00 124 PHE A O 1
ATOM 1008 N N . ASN A 1 125 ? -5.705 9.544 1.286 1.00 87.44 125 ASN A N 1
ATOM 1009 C CA . ASN A 1 125 ? -5.355 10.733 0.510 1.00 87.44 125 ASN A CA 1
ATOM 1010 C C . ASN A 1 125 ? -5.472 11.995 1.380 1.00 87.44 125 ASN A C 1
ATOM 1012 O O . ASN A 1 125 ? -4.557 12.815 1.462 1.00 87.44 125 ASN A O 1
ATOM 1016 N N . SER A 1 126 ? -6.590 12.102 2.091 1.00 86.50 126 SER A N 1
ATOM 1017 C CA . SER A 1 126 ? -6.890 13.162 3.044 1.00 86.50 126 SER A CA 1
ATOM 1018 C C . SER A 1 126 ? -7.613 12.583 4.257 1.00 86.50 126 SER A C 1
ATOM 1020 O O . SER A 1 126 ? -8.149 11.472 4.212 1.00 86.50 126 SER A O 1
ATOM 1022 N N . ILE A 1 127 ? -7.582 13.336 5.353 1.00 86.38 127 ILE A N 1
ATOM 1023 C CA . ILE A 1 127 ? -8.395 13.098 6.543 1.00 86.38 127 ILE A CA 1
ATOM 1024 C C . ILE A 1 127 ? -9.061 14.423 6.890 1.00 86.38 127 ILE A C 1
ATOM 1026 O O . ILE A 1 127 ? -8.391 15.457 6.948 1.00 86.38 127 ILE A O 1
ATOM 1030 N N . GLU A 1 128 ? -10.366 14.375 7.124 1.00 87.00 128 GLU A N 1
ATOM 1031 C CA . GLU A 1 128 ? -11.178 15.535 7.475 1.00 87.00 128 GLU A CA 1
ATOM 1032 C C . GLU A 1 128 ? -11.851 15.289 8.818 1.00 87.00 128 GLU A C 1
ATOM 1034 O O . GLU A 1 128 ? -12.374 14.207 9.083 1.00 87.00 128 GLU A O 1
ATOM 1039 N N . LEU A 1 129 ? -11.774 16.291 9.687 1.00 84.69 129 LEU A N 1
ATOM 1040 C CA . LEU A 1 129 ? -12.408 16.296 10.994 1.00 84.69 129 LEU A CA 1
ATOM 1041 C C . LEU A 1 129 ? -13.400 17.446 11.034 1.00 84.69 129 LEU A C 1
ATOM 1043 O O . LEU A 1 129 ? -13.015 18.610 10.906 1.00 84.69 129 LEU A O 1
ATOM 1047 N N . GLU A 1 130 ? -14.660 17.102 11.240 1.00 84.81 130 GLU A N 1
ATOM 1048 C CA . GLU A 1 130 ? -15.739 18.053 11.450 1.00 84.81 130 GLU A CA 1
ATOM 1049 C C . GLU A 1 130 ? -16.017 18.166 12.951 1.00 84.81 130 GLU A C 1
ATOM 1051 O O . GLU A 1 130 ? -16.255 17.169 13.635 1.00 84.81 130 GLU A O 1
ATOM 1056 N N . SER A 1 131 ? -15.937 19.384 13.486 1.00 80.00 131 SER A N 1
ATOM 1057 C CA . SER A 1 131 ? -16.262 19.679 14.882 1.00 80.00 131 SER A CA 1
ATOM 1058 C C . SER A 1 131 ? -17.017 20.998 14.962 1.00 80.00 131 SER A C 1
ATOM 1060 O O . SER A 1 131 ? -16.470 22.047 14.625 1.00 80.00 131 SER A O 1
ATOM 1062 N N . THR A 1 132 ? -18.285 20.931 15.375 1.00 73.12 132 THR A N 1
ATOM 1063 C CA . THR A 1 132 ? -19.164 22.067 15.713 1.00 73.12 132 THR A CA 1
ATOM 1064 C C . THR A 1 132 ? -19.021 23.279 14.775 1.00 73.12 132 THR A C 1
ATOM 1066 O O . THR A 1 132 ? -18.741 24.393 15.212 1.00 73.12 132 THR A O 1
ATOM 1069 N N . GLY A 1 133 ? -19.179 23.056 13.464 1.00 74.62 133 GLY A N 1
ATOM 1070 C CA . GLY A 1 133 ? -19.128 24.106 12.435 1.00 74.62 133 GLY A CA 1
ATOM 1071 C C . GLY A 1 133 ? -17.728 24.462 11.919 1.00 74.62 133 GLY A C 1
ATOM 1072 O O . GLY A 1 133 ? -17.590 25.376 11.107 1.00 74.62 133 GLY A O 1
ATOM 1073 N N . LYS A 1 134 ? -16.681 23.753 12.357 1.00 73.19 134 LYS A N 1
ATOM 1074 C CA . LYS A 1 134 ? -15.307 23.915 11.877 1.00 73.19 134 LYS A CA 1
ATOM 1075 C C . LYS A 1 134 ? -14.807 22.623 11.235 1.00 73.19 134 LYS A C 1
ATOM 1077 O O . LYS A 1 134 ? -14.684 21.598 11.905 1.00 73.19 134 LYS A O 1
ATOM 1082 N N . ASN A 1 135 ? -14.448 22.713 9.956 1.00 79.75 135 ASN A N 1
ATOM 1083 C CA . ASN A 1 135 ? -13.804 21.631 9.217 1.00 79.75 135 ASN A CA 1
ATOM 1084 C C . ASN A 1 135 ? -12.290 21.811 9.243 1.00 79.75 135 ASN A C 1
ATOM 1086 O O . ASN A 1 135 ? -11.760 22.842 8.824 1.00 79.75 135 ASN A O 1
ATOM 1090 N N . ILE A 1 136 ? -11.589 20.799 9.742 1.00 78.31 136 ILE A N 1
ATOM 1091 C CA . ILE A 1 136 ? -10.133 20.721 9.717 1.00 78.31 136 ILE A CA 1
ATOM 1092 C C . ILE A 1 136 ? -9.771 19.612 8.734 1.00 78.31 136 ILE A C 1
ATOM 1094 O O . ILE A 1 136 ? -9.953 18.432 9.026 1.00 78.31 136 ILE A O 1
ATOM 1098 N N . SER A 1 137 ? -9.256 19.994 7.566 1.00 77.81 137 SER A N 1
ATOM 1099 C CA . SER A 1 137 ? -8.733 19.053 6.574 1.00 77.81 137 SER A CA 1
ATOM 1100 C C . SER A 1 137 ? -7.216 18.978 6.683 1.00 77.81 137 SER A C 1
ATOM 1102 O O . SER A 1 137 ? -6.530 19.984 6.872 1.00 77.81 137 SER A O 1
ATOM 1104 N N . SER A 1 138 ? -6.676 17.771 6.586 1.00 73.56 138 SER A N 1
ATOM 1105 C CA . SER A 1 138 ? -5.244 17.535 6.453 1.00 73.56 138 SER A CA 1
ATOM 1106 C C . SER A 1 138 ? -4.996 16.637 5.250 1.00 73.56 138 SER A C 1
ATOM 1108 O O . SER A 1 138 ? -5.648 15.607 5.070 1.00 73.56 138 SER A O 1
ATOM 1110 N N . THR A 1 139 ? -4.016 17.011 4.424 1.00 70.62 139 THR A N 1
ATOM 1111 C CA . THR A 1 139 ? -3.479 16.102 3.405 1.00 70.62 139 THR A CA 1
ATOM 1112 C C . THR A 1 139 ? -2.565 15.113 4.092 1.00 70.62 139 THR A C 1
ATOM 1114 O O . THR A 1 139 ? -1.636 15.493 4.807 1.00 70.62 139 THR A O 1
ATOM 1117 N N . VAL A 1 140 ? -2.836 13.832 3.887 1.00 68.62 140 VAL A N 1
ATOM 1118 C CA . VAL A 1 140 ? -2.243 12.789 4.699 1.00 68.62 140 VAL A CA 1
ATOM 1119 C C . VAL A 1 140 ? -1.854 11.623 3.809 1.00 68.62 140 VAL A C 1
ATOM 1121 O O . VAL A 1 140 ? -2.705 10.906 3.300 1.00 68.62 140 VAL A O 1
ATOM 1124 N N . LYS A 1 141 ? -0.547 11.400 3.645 1.00 61.12 141 LYS A N 1
ATOM 1125 C CA . LYS A 1 141 ? -0.008 10.323 2.804 1.00 61.12 141 LYS A CA 1
ATOM 1126 C C . LYS A 1 141 ? 0.446 9.132 3.648 1.00 61.12 141 LYS A C 1
ATOM 1128 O O . LYS A 1 141 ? 1.614 8.745 3.610 1.00 61.12 141 LYS A O 1
ATOM 1133 N N . TRP A 1 142 ? -0.477 8.553 4.417 1.00 74.12 142 TRP A N 1
ATOM 1134 C CA . TRP A 1 142 ? -0.212 7.361 5.233 1.00 74.12 142 TRP A CA 1
ATOM 1135 C C . TRP A 1 142 ? -0.653 6.073 4.538 1.00 74.12 142 TRP A C 1
ATOM 1137 O O . TRP A 1 142 ? -1.541 6.047 3.684 1.00 74.12 142 TRP A O 1
ATOM 1147 N N . LEU A 1 143 ? 0.004 4.984 4.924 1.00 77.25 143 LEU A N 1
ATOM 1148 C CA . LEU A 1 143 ? -0.418 3.620 4.659 1.00 77.25 143 LEU A CA 1
ATOM 1149 C C . LEU A 1 143 ? -0.704 2.976 6.009 1.00 77.25 143 LEU A C 1
ATOM 1151 O O . LEU A 1 143 ? 0.202 2.907 6.838 1.00 77.25 143 LEU A O 1
ATOM 1155 N N . LEU A 1 144 ? -1.931 2.523 6.216 1.00 77.88 144 LEU A N 1
ATOM 1156 C CA . LEU A 1 144 ? -2.341 1.870 7.449 1.00 77.88 144 LEU A CA 1
ATOM 1157 C C . LEU A 1 144 ? -2.480 0.369 7.224 1.00 77.88 144 LEU A C 1
ATOM 1159 O O . LEU A 1 144 ? -2.964 -0.054 6.173 1.00 77.88 144 LEU A O 1
ATOM 1163 N N . ARG A 1 145 ? -2.032 -0.402 8.214 1.00 73.00 145 ARG A N 1
ATOM 1164 C CA . ARG A 1 145 ? -2.234 -1.843 8.315 1.00 73.00 145 ARG A CA 1
ATOM 1165 C C . ARG A 1 145 ? -3.024 -2.130 9.567 1.00 73.00 145 ARG A C 1
ATOM 1167 O O . ARG A 1 145 ? -2.702 -1.518 10.606 1.00 73.00 145 ARG A O 1
#